Protein AF-A0A4P6BCI3-F1 (afdb_monomer_lite)

Radius of gyration: 37.6 Å; chains: 1; bounding box: 46×82×111 Å

Structure (mmCIF, N/CA/C/O backbone):
data_AF-A0A4P6BCI3-F1
#
_entry.id   AF-A0A4P6BCI3-F1
#
loop_
_atom_site.group_PDB
_atom_site.id
_atom_site.type_symbol
_atom_site.label_atom_id
_atom_site.label_alt_id
_atom_site.label_comp_id
_atom_site.label_asym_id
_atom_site.label_entity_id
_atom_site.label_seq_id
_atom_site.pdbx_PDB_ins_code
_atom_site.Cartn_x
_atom_site.Cartn_y
_atom_site.Cartn_z
_atom_site.occupancy
_atom_site.B_iso_or_equiv
_atom_site.auth_seq_id
_atom_site.auth_comp_id
_atom_site.auth_asym_id
_atom_site.auth_atom_id
_atom_site.pdbx_PDB_model_num
ATOM 1 N N . MET A 1 1 ? -9.677 70.254 -81.512 1.00 46.00 1 MET A N 1
ATOM 2 C CA . MET A 1 1 ? -9.707 69.779 -80.111 1.00 46.00 1 MET A CA 1
ATOM 3 C C . MET A 1 1 ? -9.515 68.265 -80.112 1.00 46.00 1 MET A C 1
ATOM 5 O O . MET A 1 1 ? -10.473 67.518 -80.244 1.00 46.00 1 MET A O 1
ATOM 9 N N . GLU A 1 2 ? -8.253 67.833 -80.082 1.00 45.12 2 GLU A N 1
ATOM 10 C CA . GLU A 1 2 ? -7.804 66.433 -80.135 1.00 45.12 2 GLU A CA 1
ATOM 11 C C . GLU A 1 2 ? -7.877 65.767 -78.752 1.00 45.12 2 GLU A C 1
ATOM 13 O O . GLU A 1 2 ? -7.298 66.272 -77.792 1.00 45.12 2 GLU A O 1
ATOM 18 N N . ARG A 1 3 ? -8.509 64.590 -78.652 1.00 47.69 3 ARG A N 1
ATOM 19 C CA . ARG A 1 3 ? -8.304 63.654 -77.534 1.00 47.69 3 ARG A CA 1
ATOM 20 C C . ARG A 1 3 ? -7.435 62.493 -78.017 1.00 47.69 3 ARG A C 1
ATOM 22 O O . ARG A 1 3 ? -7.936 61.540 -78.604 1.00 47.69 3 ARG A O 1
ATOM 29 N N . LYS A 1 4 ? -6.124 62.558 -77.766 1.00 56.09 4 LYS A N 1
ATOM 30 C CA . LYS A 1 4 ? -5.221 61.409 -77.933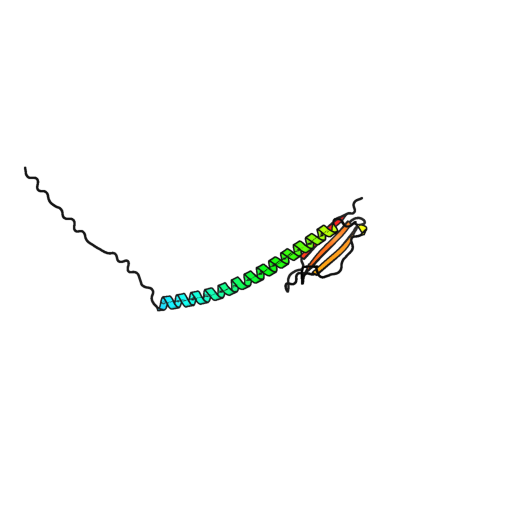 1.00 56.09 4 LYS A CA 1
ATOM 31 C C . LYS A 1 4 ? -5.365 60.478 -76.728 1.00 56.09 4 LYS A C 1
ATOM 33 O O . LYS A 1 4 ? -4.836 60.758 -75.655 1.00 56.09 4 LYS A O 1
ATOM 38 N N . HIS A 1 5 ? -6.057 59.356 -76.910 1.00 55.75 5 HIS A N 1
ATOM 39 C CA . HIS A 1 5 ? -6.033 58.236 -75.969 1.00 55.75 5 HIS A CA 1
ATOM 40 C C . HIS A 1 5 ? -4.642 57.585 -75.984 1.00 55.75 5 HIS A C 1
ATOM 42 O O . HIS A 1 5 ? -4.359 56.699 -76.789 1.00 55.75 5 HIS A O 1
ATOM 48 N N . LYS A 1 6 ? -3.755 58.026 -75.086 1.00 61.41 6 LYS A N 1
ATOM 49 C CA . LYS A 1 6 ? -2.536 57.284 -74.758 1.00 61.41 6 LYS A CA 1
ATOM 50 C C . LYS A 1 6 ? -2.941 55.997 -74.036 1.00 61.41 6 LYS A C 1
ATOM 52 O O . LYS A 1 6 ? -3.250 56.018 -72.848 1.00 61.41 6 LYS A O 1
ATOM 57 N N . LYS A 1 7 ? -2.939 54.875 -74.760 1.00 62.38 7 LYS A N 1
ATOM 58 C CA . LYS A 1 7 ? -2.851 53.535 -74.166 1.00 62.38 7 LYS A CA 1
ATOM 59 C C . LYS A 1 7 ? -1.511 53.452 -73.435 1.00 62.38 7 LYS A C 1
ATOM 61 O O . LYS A 1 7 ? -0.479 53.223 -74.056 1.00 62.38 7 LYS A O 1
ATOM 66 N N . CYS A 1 8 ? -1.528 53.696 -72.131 1.00 54.91 8 CYS A N 1
ATOM 67 C CA . CYS A 1 8 ? -0.408 53.367 -71.264 1.00 54.91 8 CYS A CA 1
ATOM 68 C C . CYS A 1 8 ? -0.481 51.855 -71.008 1.00 54.91 8 CYS A C 1
ATOM 70 O O . CYS A 1 8 ? -1.227 51.404 -70.142 1.00 54.91 8 CYS A O 1
ATOM 72 N N . LEU A 1 9 ? 0.211 51.068 -71.840 1.00 61.25 9 LEU A N 1
ATOM 73 C CA . LEU A 1 9 ? 0.518 49.676 -71.523 1.00 61.25 9 LEU A CA 1
ATOM 74 C C . LEU A 1 9 ? 1.426 49.684 -70.289 1.00 61.25 9 LEU A C 1
ATOM 76 O O . LEU A 1 9 ? 2.576 50.110 -70.371 1.00 61.25 9 LEU A O 1
ATOM 80 N N . LEU A 1 10 ? 0.908 49.222 -69.155 1.00 63.22 10 LEU A N 1
ATOM 81 C CA . LEU A 1 10 ? 1.745 48.864 -68.017 1.00 63.22 10 LEU A CA 1
ATOM 82 C C . LEU A 1 10 ? 2.437 47.527 -68.333 1.00 63.22 10 LEU A C 1
ATOM 84 O O . LEU A 1 10 ? 1.752 46.587 -68.748 1.00 63.22 10 LEU A O 1
ATOM 88 N N . PRO A 1 11 ? 3.765 47.409 -68.160 1.00 58.44 11 PRO A N 1
ATOM 89 C CA . PRO A 1 11 ? 4.430 46.122 -68.263 1.00 58.44 11 PRO A CA 1
ATOM 90 C C . PRO A 1 11 ? 3.994 45.256 -67.078 1.00 58.44 11 PRO A C 1
ATOM 92 O O . PRO A 1 11 ? 4.255 45.591 -65.924 1.00 58.44 11 PRO A O 1
ATOM 95 N N . VAL A 1 12 ? 3.327 44.132 -67.357 1.00 65.62 12 VAL A N 1
ATOM 96 C CA . VAL A 1 12 ? 3.160 43.065 -66.368 1.00 65.62 12 VAL A CA 1
ATOM 97 C C . VAL A 1 12 ? 4.522 42.375 -66.247 1.00 65.62 12 VAL A C 1
ATOM 99 O O . VAL A 1 12 ? 4.895 41.503 -67.026 1.00 65.62 12 VAL A O 1
ATOM 102 N N . SER A 1 13 ? 5.356 42.870 -65.338 1.00 56.81 13 SER A N 1
ATOM 103 C CA . SER A 1 13 ? 6.623 42.228 -65.008 1.00 56.81 13 SER A CA 1
ATOM 104 C C . SER A 1 13 ? 6.327 41.049 -64.092 1.00 56.81 13 SER A C 1
ATOM 106 O O . SER A 1 13 ? 6.000 41.223 -62.919 1.00 56.81 13 SER A O 1
ATOM 108 N N . ALA A 1 14 ? 6.417 39.850 -64.656 1.00 64.19 14 ALA A N 1
ATOM 109 C CA . ALA A 1 14 ? 6.493 38.621 -63.896 1.00 64.19 14 ALA A CA 1
ATOM 110 C C . ALA A 1 14 ? 7.756 38.622 -63.024 1.00 64.19 14 ALA A C 1
ATOM 112 O O . ALA A 1 14 ? 8.861 38.806 -63.530 1.00 64.19 14 ALA A O 1
ATOM 113 N N . THR A 1 15 ? 7.602 38.311 -61.744 1.00 51.31 15 THR A N 1
ATOM 114 C CA . THR A 1 15 ? 8.642 37.631 -60.975 1.00 51.31 15 THR A CA 1
ATOM 115 C C . THR A 1 15 ? 7.963 36.551 -60.144 1.00 51.31 15 THR A C 1
ATOM 117 O O . THR A 1 15 ? 7.287 36.866 -59.165 1.00 51.31 15 THR A O 1
ATOM 120 N N . PRO A 1 16 ? 8.106 35.261 -60.500 1.00 55.34 16 PRO A N 1
ATOM 121 C CA . PRO A 1 16 ? 7.920 34.223 -59.510 1.00 55.34 16 PRO A CA 1
ATOM 122 C C . PRO A 1 16 ? 9.036 34.430 -58.486 1.00 55.34 16 PRO A C 1
ATOM 124 O O . PRO A 1 16 ? 10.193 34.092 -58.734 1.00 55.34 16 PRO A O 1
ATOM 127 N N . THR A 1 17 ? 8.718 35.002 -57.329 1.00 51.66 17 THR A N 1
ATOM 128 C CA . THR A 1 17 ? 9.513 34.767 -56.128 1.00 51.66 17 THR A CA 1
ATOM 129 C C . THR A 1 17 ? 9.298 33.308 -55.760 1.00 51.66 17 THR A C 1
ATOM 131 O O . THR A 1 17 ? 8.517 32.955 -54.881 1.00 51.66 17 THR A O 1
ATOM 134 N N . GLY A 1 18 ? 9.990 32.429 -56.487 1.00 51.75 18 GLY A N 1
ATOM 135 C CA . GLY A 1 18 ? 10.344 31.127 -55.971 1.00 51.75 18 GLY A CA 1
ATOM 136 C C . GLY A 1 18 ? 11.113 31.401 -54.693 1.00 51.75 18 GLY A C 1
ATOM 137 O O . GLY A 1 18 ? 12.299 31.721 -54.737 1.00 51.75 18 GLY A O 1
ATOM 138 N N . SER A 1 19 ? 10.412 31.357 -53.558 1.00 55.81 19 SER A N 1
ATOM 139 C CA . SER A 1 19 ? 11.045 31.100 -52.275 1.00 55.81 19 SER A CA 1
ATOM 140 C C . SER A 1 19 ? 11.984 29.938 -52.544 1.00 55.81 19 SER A C 1
ATOM 142 O O . SER A 1 19 ? 11.525 28.879 -52.980 1.00 55.81 19 SER A O 1
ATOM 144 N N . ALA A 1 20 ? 13.291 30.178 -52.436 1.00 56.59 20 ALA A N 1
ATOM 145 C CA . ALA A 1 20 ? 14.280 29.130 -52.560 1.00 56.59 20 ALA A CA 1
ATOM 146 C C . ALA A 1 20 ? 13.984 28.150 -51.428 1.00 56.59 20 ALA A C 1
ATOM 148 O O . ALA A 1 20 ? 14.439 28.327 -50.298 1.00 56.59 20 ALA A O 1
ATOM 149 N N . ALA A 1 21 ? 13.134 27.167 -51.722 1.00 60.22 21 ALA A N 1
ATOM 150 C CA . ALA A 1 21 ? 12.839 26.058 -50.853 1.00 60.22 21 ALA A CA 1
ATOM 151 C C . ALA A 1 21 ? 14.170 25.329 -50.700 1.00 60.22 21 ALA A C 1
ATOM 153 O O . ALA A 1 21 ? 14.574 24.557 -51.568 1.00 60.22 21 ALA A O 1
ATOM 154 N N . LYS A 1 22 ? 14.913 25.678 -49.646 1.00 66.75 22 LYS A N 1
ATOM 155 C CA . LYS A 1 22 ? 16.103 24.951 -49.222 1.00 66.75 22 LYS A CA 1
ATOM 156 C C . LYS A 1 22 ? 15.638 23.521 -48.972 1.00 66.75 22 LYS A C 1
ATOM 158 O O . LYS A 1 22 ? 14.959 23.255 -47.986 1.00 66.75 22 LYS A O 1
ATOM 163 N N . GLY A 1 23 ? 15.913 22.641 -49.930 1.00 68.69 23 GLY A N 1
ATOM 164 C CA . GLY A 1 23 ? 15.621 21.223 -49.805 1.00 68.69 23 GLY A CA 1
ATOM 165 C C . GLY A 1 23 ? 16.419 20.647 -48.642 1.00 68.69 23 GLY A C 1
ATOM 16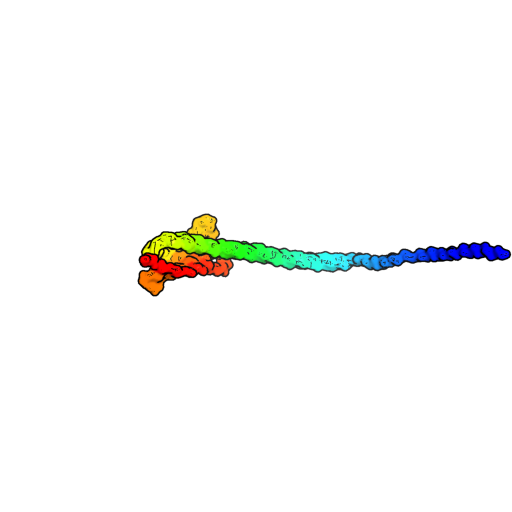6 O O . GLY A 1 23 ? 17.577 21.018 -48.444 1.00 68.69 23 GLY A O 1
ATOM 167 N N . PHE A 1 24 ? 15.794 19.756 -47.878 1.00 72.75 24 PHE A N 1
ATOM 168 C CA . PHE A 1 24 ? 16.476 18.993 -46.839 1.00 72.75 24 PHE A CA 1
ATOM 169 C C . PHE A 1 24 ? 17.637 18.215 -47.456 1.00 72.75 24 PHE A C 1
ATOM 171 O O . PHE A 1 24 ? 17.468 17.514 -48.458 1.00 72.75 24 PHE A O 1
ATOM 178 N N . THR A 1 25 ? 18.821 18.330 -46.861 1.00 87.69 25 THR A N 1
ATOM 179 C CA . THR A 1 25 ? 19.950 17.497 -47.285 1.00 87.69 25 THR A CA 1
ATOM 180 C C . THR A 1 25 ? 19.753 16.070 -46.767 1.00 87.69 25 THR A C 1
ATOM 182 O O . THR A 1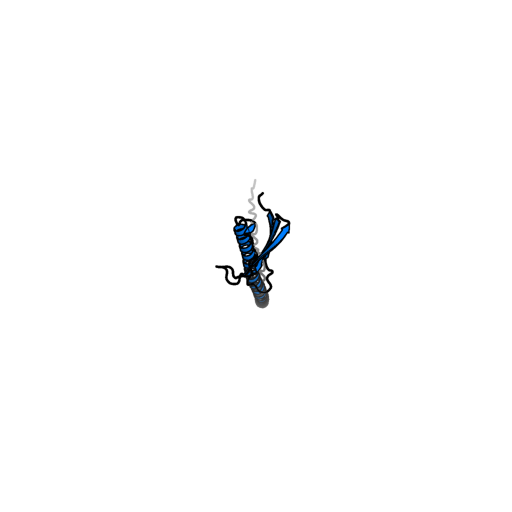 25 ? 19.186 15.860 -45.696 1.00 87.69 25 THR A O 1
ATOM 185 N N . LEU A 1 26 ? 20.231 15.061 -47.503 1.00 87.81 26 LEU A N 1
ATOM 186 C CA . LEU A 1 26 ? 20.124 13.658 -47.073 1.00 87.81 26 LEU A CA 1
ATOM 187 C C . LEU A 1 26 ? 20.785 13.432 -45.704 1.00 87.81 26 LEU A C 1
ATOM 189 O O . LEU A 1 26 ? 20.261 12.701 -44.869 1.00 87.81 26 LEU A O 1
ATOM 193 N N . VAL A 1 27 ? 21.904 14.115 -45.454 1.00 91.12 27 VAL A N 1
ATOM 194 C CA . VAL A 1 27 ? 22.624 14.074 -44.176 1.00 91.12 27 VAL A CA 1
ATOM 195 C C . VAL A 1 27 ? 21.758 14.606 -43.032 1.00 91.12 27 VAL A C 1
ATOM 197 O O . VAL A 1 27 ? 21.716 14.004 -41.964 1.00 91.12 27 VAL A O 1
ATOM 200 N N . GLU A 1 28 ? 21.019 15.690 -43.255 1.00 91.38 28 GLU A N 1
ATOM 201 C CA . GLU A 1 28 ? 20.119 16.268 -42.256 1.00 91.38 28 GLU A CA 1
ATOM 202 C C . GLU A 1 28 ? 18.969 15.320 -41.896 1.00 91.38 28 GLU A C 1
ATOM 204 O O . GLU A 1 28 ? 18.675 15.131 -40.716 1.00 91.38 28 GLU A O 1
ATOM 209 N N . ALA A 1 29 ? 18.377 14.645 -42.887 1.00 92.38 29 ALA A N 1
ATOM 210 C CA . ALA A 1 29 ? 17.346 13.638 -42.638 1.00 92.38 29 ALA A CA 1
ATOM 211 C C . ALA A 1 29 ? 17.874 12.466 -41.790 1.00 92.38 29 ALA A C 1
ATOM 213 O O . ALA A 1 29 ? 17.187 12.006 -40.877 1.00 92.38 29 ALA A O 1
ATOM 214 N N . VAL A 1 30 ? 19.109 12.015 -42.043 1.00 95.69 30 VAL A N 1
ATOM 215 C CA . VAL A 1 30 ? 19.758 10.953 -41.254 1.00 95.69 30 VAL A CA 1
ATOM 216 C C . VAL A 1 30 ? 20.009 11.407 -39.814 1.00 95.69 30 VAL A C 1
ATOM 218 O O . VAL A 1 30 ? 19.746 10.648 -38.882 1.00 95.69 30 VAL A O 1
ATOM 221 N N . ILE A 1 31 ? 20.459 12.649 -39.613 1.00 96.50 31 ILE A N 1
ATOM 222 C CA . ILE A 1 31 ? 20.676 13.210 -38.272 1.00 96.50 31 ILE A CA 1
ATOM 223 C C . ILE A 1 31 ? 19.349 13.306 -37.508 1.00 96.50 31 ILE A C 1
ATOM 225 O O . ILE A 1 31 ? 19.277 12.873 -36.358 1.00 96.50 31 ILE A O 1
ATOM 229 N N . ILE A 1 32 ? 18.283 13.808 -38.138 1.00 96.94 32 ILE A N 1
ATOM 230 C CA . ILE A 1 32 ? 16.958 13.900 -37.509 1.00 96.94 32 ILE A CA 1
ATOM 231 C C . ILE A 1 32 ? 16.433 12.510 -37.147 1.00 96.94 32 ILE A C 1
ATOM 233 O O . ILE A 1 32 ? 15.966 12.311 -36.027 1.00 96.94 32 ILE A O 1
ATOM 237 N N . ALA A 1 33 ? 16.548 11.533 -38.050 1.00 95.69 33 ALA A N 1
ATOM 238 C CA . ALA A 1 33 ? 16.134 10.160 -37.775 1.00 95.69 33 ALA A CA 1
ATOM 239 C C . ALA A 1 33 ? 16.898 9.559 -36.582 1.00 95.69 33 ALA A C 1
ATOM 241 O O . ALA A 1 33 ? 16.288 8.922 -35.723 1.00 95.69 33 ALA A O 1
ATOM 242 N N . ALA A 1 34 ? 18.208 9.811 -36.483 1.00 97.25 34 ALA A N 1
ATOM 243 C CA . ALA A 1 34 ? 19.017 9.365 -35.352 1.00 97.25 34 ALA A CA 1
ATOM 244 C C . ALA A 1 34 ? 18.565 10.007 -34.028 1.00 97.25 34 ALA A C 1
ATOM 246 O O . ALA A 1 34 ? 18.383 9.305 -33.033 1.00 97.25 34 ALA A O 1
ATOM 247 N N . VAL A 1 35 ? 18.316 11.321 -34.015 1.00 97.94 35 VAL A N 1
ATOM 248 C CA . VAL A 1 35 ? 17.815 12.032 -32.825 1.00 97.94 35 VAL A CA 1
ATOM 249 C C . VAL A 1 35 ? 16.429 11.523 -32.415 1.00 97.94 35 VAL A C 1
ATOM 251 O O . VAL A 1 35 ? 16.193 11.269 -31.233 1.00 97.94 35 VAL A O 1
ATOM 254 N N . LEU A 1 36 ? 15.525 11.313 -33.377 1.00 97.69 36 LEU A N 1
ATOM 255 C CA . LEU A 1 36 ? 14.190 10.769 -33.119 1.00 97.69 36 LEU A CA 1
ATOM 256 C C . LEU A 1 36 ? 14.247 9.350 -32.545 1.00 97.69 36 LEU A C 1
ATOM 258 O O . LEU A 1 36 ? 13.488 9.040 -31.627 1.00 97.69 36 LEU A O 1
ATOM 262 N N . ALA A 1 37 ? 15.160 8.506 -33.030 1.00 97.56 37 ALA A N 1
ATOM 263 C CA . ALA A 1 37 ? 15.344 7.161 -32.496 1.00 97.56 37 ALA A CA 1
ATOM 264 C C . ALA A 1 37 ? 15.767 7.190 -31.018 1.00 97.56 37 ALA A C 1
ATOM 266 O O . ALA A 1 37 ? 15.190 6.479 -30.196 1.00 97.56 37 ALA A O 1
ATOM 267 N N . VAL A 1 38 ? 16.717 8.059 -30.653 1.00 98.12 38 VAL A N 1
ATOM 268 C CA . VAL A 1 38 ? 17.141 8.233 -29.252 1.00 98.12 38 VAL A CA 1
ATOM 269 C C . VAL A 1 38 ? 15.985 8.744 -28.387 1.00 98.12 38 VAL A C 1
ATOM 271 O O . VAL A 1 38 ? 15.733 8.201 -27.310 1.00 98.12 38 VAL A O 1
ATOM 274 N N . ALA A 1 39 ? 15.237 9.741 -28.867 1.00 97.94 39 ALA A N 1
ATOM 275 C CA . ALA A 1 39 ? 14.084 10.277 -28.148 1.00 97.94 39 ALA A CA 1
ATOM 276 C C . ALA A 1 39 ? 13.003 9.208 -27.902 1.00 97.94 39 ALA A C 1
ATOM 278 O O . ALA A 1 39 ? 12.464 9.118 -26.798 1.00 97.94 39 ALA A O 1
ATOM 279 N N . ALA A 1 40 ? 12.726 8.356 -28.893 1.00 97.19 40 ALA A N 1
ATOM 280 C CA . ALA A 1 40 ? 11.752 7.274 -28.771 1.00 97.19 40 ALA A CA 1
ATOM 281 C C . ALA A 1 40 ? 12.132 6.261 -27.677 1.00 97.19 40 ALA A C 1
ATOM 283 O O . ALA A 1 40 ? 11.271 5.834 -26.906 1.00 97.19 40 ALA A O 1
ATOM 284 N N . VAL A 1 41 ? 13.420 5.920 -27.557 1.00 97.75 41 VAL A N 1
ATOM 285 C CA . VAL A 1 41 ? 13.920 5.008 -26.512 1.00 97.75 41 VAL A CA 1
ATOM 286 C C . VAL A 1 41 ? 13.702 5.603 -25.119 1.00 97.75 41 VAL A C 1
ATOM 288 O O . VAL A 1 41 ? 13.194 4.921 -24.226 1.00 97.75 41 VAL A O 1
ATOM 291 N N . VAL A 1 42 ? 14.026 6.886 -24.936 1.00 98.00 42 VAL A N 1
ATOM 292 C CA . VAL A 1 42 ? 13.831 7.584 -23.655 1.00 98.00 42 VAL A CA 1
ATOM 293 C C . VAL A 1 42 ? 12.348 7.635 -23.281 1.00 98.00 42 VAL A C 1
ATOM 295 O O . VAL A 1 42 ? 11.985 7.293 -22.154 1.00 98.00 42 VAL A O 1
ATOM 298 N N . LEU A 1 43 ? 11.475 7.991 -24.229 1.00 97.31 43 LEU A N 1
ATOM 299 C CA . LEU A 1 43 ? 10.026 8.025 -24.009 1.00 97.31 43 LEU A CA 1
ATOM 300 C C . LEU A 1 43 ? 9.463 6.649 -23.636 1.00 97.31 43 LEU A C 1
ATOM 302 O O . LEU A 1 43 ? 8.623 6.555 -22.740 1.00 97.31 43 LEU A O 1
ATOM 306 N N . GLY A 1 44 ? 9.958 5.578 -24.262 1.00 97.06 44 GLY A N 1
ATOM 307 C CA . GLY A 1 44 ? 9.591 4.208 -23.905 1.00 97.06 44 GLY A CA 1
ATOM 308 C C . GLY A 1 44 ? 9.919 3.876 -22.446 1.00 97.06 44 GLY A C 1
ATOM 309 O O . GLY A 1 44 ? 9.086 3.308 -21.736 1.00 97.06 44 GLY A O 1
ATOM 310 N N . GLY A 1 45 ? 11.095 4.296 -21.969 1.00 95.75 45 GLY A N 1
ATOM 311 C CA . GLY A 1 45 ? 11.496 4.140 -20.569 1.00 95.75 45 GLY A CA 1
ATOM 312 C C . GLY A 1 45 ? 10.572 4.881 -19.598 1.00 95.75 45 GLY A C 1
ATOM 313 O O . GLY A 1 45 ? 10.123 4.303 -18.605 1.00 95.75 45 GLY A O 1
ATOM 314 N N . VAL A 1 46 ? 10.225 6.133 -19.913 1.00 96.81 46 VAL A N 1
ATOM 315 C CA . VAL A 1 46 ? 9.308 6.944 -19.093 1.00 96.81 46 VAL A CA 1
ATOM 316 C C . VAL A 1 46 ? 7.914 6.318 -19.038 1.00 96.81 46 VAL A C 1
ATOM 318 O O . VAL A 1 46 ? 7.351 6.181 -17.953 1.00 96.81 46 VAL A O 1
ATOM 321 N N . MET A 1 47 ? 7.374 5.868 -20.174 1.00 97.00 47 MET A N 1
ATOM 322 C CA . MET A 1 47 ? 6.064 5.207 -20.229 1.00 97.00 47 MET A CA 1
ATOM 323 C C . MET A 1 47 ? 6.040 3.912 -19.411 1.00 97.00 47 MET A C 1
ATOM 325 O O . MET A 1 47 ? 5.100 3.673 -18.652 1.00 97.00 47 MET A O 1
ATOM 329 N N . ALA A 1 48 ? 7.092 3.093 -19.500 1.00 94.38 48 ALA A N 1
ATOM 330 C CA . ALA A 1 48 ? 7.206 1.884 -18.690 1.00 94.38 48 ALA A CA 1
ATOM 331 C C . ALA A 1 48 ? 7.241 2.203 -17.184 1.00 94.38 48 ALA A C 1
ATOM 333 O O . ALA A 1 48 ? 6.600 1.510 -16.389 1.00 94.38 48 ALA A O 1
ATOM 334 N N . GLY A 1 49 ? 7.951 3.267 -16.795 1.00 93.75 49 GLY A N 1
ATOM 335 C CA . GLY A 1 49 ? 7.954 3.782 -15.426 1.00 93.75 49 GLY A CA 1
ATOM 336 C C . GLY A 1 49 ? 6.566 4.238 -14.973 1.00 93.75 49 GLY A C 1
ATOM 337 O O . GLY A 1 49 ? 6.098 3.815 -13.916 1.00 93.75 49 GLY A O 1
ATOM 338 N N . ALA A 1 50 ? 5.871 5.019 -15.801 1.00 94.25 50 ALA A N 1
ATOM 339 C CA . ALA A 1 50 ? 4.529 5.518 -15.515 1.00 94.25 50 ALA A CA 1
ATOM 340 C C . ALA A 1 50 ? 3.517 4.380 -15.300 1.00 94.25 50 ALA A C 1
ATOM 342 O O . ALA A 1 50 ? 2.754 4.410 -14.337 1.00 94.25 50 ALA A O 1
ATOM 343 N N . VAL A 1 51 ? 3.552 3.329 -16.127 1.00 94.00 51 VAL A N 1
ATOM 344 C CA . VAL A 1 51 ? 2.666 2.160 -15.971 1.00 94.00 51 VAL A CA 1
ATOM 345 C C . VAL A 1 51 ? 2.919 1.430 -14.650 1.00 94.00 51 VAL A C 1
ATOM 347 O O . VAL A 1 51 ? 1.972 1.014 -13.981 1.00 94.00 51 VAL A O 1
ATOM 350 N N . ARG A 1 52 ? 4.185 1.273 -14.244 1.00 90.69 52 ARG A N 1
ATOM 351 C CA . ARG A 1 52 ? 4.529 0.660 -12.948 1.00 90.69 52 ARG A CA 1
ATOM 352 C C . ARG A 1 52 ? 4.061 1.530 -11.784 1.00 90.69 52 ARG A C 1
ATOM 354 O O . ARG A 1 52 ? 3.463 1.003 -10.849 1.00 90.69 52 ARG A O 1
ATOM 361 N N . GLY A 1 53 ? 4.274 2.843 -11.877 1.00 89.50 53 GLY A N 1
ATOM 362 C CA . GLY A 1 53 ? 3.796 3.812 -10.892 1.00 89.50 53 GLY A CA 1
ATOM 363 C C . GLY A 1 53 ? 2.277 3.770 -10.733 1.00 89.50 53 GLY A C 1
ATOM 364 O O . GLY A 1 53 ? 1.781 3.693 -9.614 1.00 89.50 53 GLY A O 1
ATOM 365 N N . GLN A 1 54 ? 1.539 3.705 -11.843 1.00 91.62 54 GLN A N 1
ATOM 366 C CA . GLN A 1 54 ? 0.079 3.632 -11.819 1.00 91.62 54 GLN A CA 1
ATOM 367 C C . GLN A 1 54 ? -0.436 2.355 -11.145 1.00 91.62 54 GLN A C 1
ATOM 369 O O . GLN A 1 54 ? -1.418 2.403 -10.406 1.00 91.62 54 GLN A O 1
ATOM 374 N N . ARG A 1 55 ? 0.228 1.211 -11.358 1.00 89.88 55 ARG A N 1
ATOM 375 C CA . ARG A 1 55 ? -0.116 -0.042 -10.664 1.00 89.88 55 ARG A CA 1
ATOM 376 C C . ARG A 1 55 ? 0.109 0.072 -9.158 1.00 89.88 55 ARG A C 1
ATOM 378 O O . ARG A 1 55 ? -0.801 -0.229 -8.395 1.00 89.88 55 ARG A O 1
ATOM 385 N N . ALA A 1 56 ? 1.270 0.580 -8.744 1.00 88.62 56 ALA A N 1
ATOM 386 C CA . ALA A 1 56 ? 1.589 0.767 -7.329 1.00 88.62 56 ALA A CA 1
ATOM 387 C C . ALA A 1 56 ? 0.617 1.743 -6.636 1.00 88.62 56 ALA A C 1
ATOM 389 O O . ALA A 1 56 ? 0.162 1.486 -5.519 1.00 88.62 56 ALA A O 1
ATOM 390 N N . ALA A 1 57 ? 0.245 2.832 -7.315 1.00 89.62 57 ALA A N 1
ATOM 391 C CA . ALA A 1 57 ? -0.754 3.779 -6.827 1.00 89.62 57 ALA A CA 1
ATOM 392 C C . ALA A 1 57 ? -2.141 3.130 -6.695 1.00 89.62 57 ALA A C 1
ATOM 394 O O . ALA A 1 57 ? -2.816 3.316 -5.683 1.00 89.62 57 ALA A O 1
ATOM 395 N N . GLY A 1 58 ? -2.545 2.320 -7.679 1.00 91.94 58 GLY A N 1
ATOM 396 C CA . GLY A 1 58 ? -3.795 1.562 -7.634 1.00 91.94 58 GLY A CA 1
ATOM 397 C C . GLY A 1 58 ? -3.852 0.576 -6.465 1.00 91.94 58 GLY A C 1
ATOM 398 O O . GLY A 1 58 ? -4.864 0.509 -5.770 1.00 91.94 58 GLY A O 1
ATOM 399 N N . ASP A 1 59 ? -2.763 -0.144 -6.196 1.00 92.00 59 ASP A N 1
ATOM 400 C CA . ASP A 1 59 ? -2.692 -1.074 -5.064 1.00 92.00 59 ASP A CA 1
ATOM 401 C C . ASP A 1 59 ? -2.693 -0.343 -3.715 1.00 92.00 59 ASP A C 1
ATOM 403 O O . ASP A 1 59 ? -3.342 -0.790 -2.769 1.00 92.00 59 ASP A O 1
ATOM 407 N N . SER A 1 60 ? -2.054 0.826 -3.643 1.00 90.75 60 SER A N 1
ATOM 408 C CA . SER A 1 60 ? -2.091 1.689 -2.455 1.00 90.75 60 SER A CA 1
ATOM 409 C C . SER A 1 60 ? -3.505 2.200 -2.178 1.00 90.75 60 SER A C 1
ATOM 411 O O . SER A 1 60 ? -3.985 2.113 -1.050 1.00 90.75 60 SER A O 1
ATOM 413 N N . PHE A 1 61 ? -4.209 2.663 -3.214 1.00 93.12 61 PHE A N 1
ATOM 414 C CA . PHE A 1 61 ? -5.601 3.093 -3.100 1.00 93.12 61 PHE A CA 1
ATOM 415 C C . PHE A 1 61 ? -6.508 1.950 -2.628 1.00 93.12 61 PHE A C 1
ATOM 417 O O . PHE A 1 61 ? -7.293 2.125 -1.699 1.00 93.12 61 PHE A O 1
ATOM 424 N N . ARG A 1 62 ? -6.346 0.747 -3.194 1.00 95.06 62 ARG A N 1
ATOM 425 C CA . ARG A 1 62 ? -7.076 -0.449 -2.744 1.00 95.06 62 ARG A CA 1
ATOM 426 C C . ARG A 1 62 ? -6.806 -0.773 -1.279 1.00 95.06 62 ARG A C 1
ATOM 428 O O . ARG A 1 62 ? -7.752 -1.062 -0.556 1.00 95.06 62 ARG A O 1
ATOM 435 N N . ALA A 1 63 ? -5.555 -0.695 -0.823 1.00 95.06 63 ALA A N 1
ATOM 436 C CA . ALA A 1 63 ? -5.221 -0.931 0.581 1.00 95.06 63 ALA A CA 1
ATOM 437 C C . ALA A 1 63 ? -5.941 0.054 1.519 1.00 95.06 63 ALA A C 1
ATOM 439 O O . ALA A 1 63 ? -6.441 -0.361 2.564 1.00 95.06 63 ALA A O 1
ATOM 440 N N . VAL A 1 64 ? -6.057 1.329 1.126 1.00 94.75 64 VAL A N 1
ATOM 441 C CA . VAL A 1 64 ? -6.840 2.328 1.873 1.00 94.75 64 VAL A CA 1
ATOM 442 C C . VAL A 1 64 ? -8.321 1.958 1.899 1.00 94.75 64 VAL A C 1
ATOM 444 O O . VAL A 1 64 ? -8.914 1.945 2.975 1.00 94.75 64 VAL A O 1
ATOM 447 N N . CYS A 1 65 ? -8.916 1.605 0.755 1.00 95.94 65 CYS A N 1
ATOM 448 C CA . CYS A 1 65 ? -10.319 1.189 0.699 1.00 95.94 65 CYS A CA 1
ATOM 449 C C . CYS A 1 65 ? -10.594 -0.034 1.585 1.00 95.94 65 CYS A C 1
ATOM 451 O O . CYS A 1 65 ? -11.572 -0.041 2.320 1.00 95.94 65 CYS A O 1
ATOM 453 N N . LEU A 1 66 ? -9.710 -1.036 1.577 1.00 96.69 66 LEU A N 1
ATOM 454 C CA . LEU A 1 66 ? -9.830 -2.228 2.424 1.00 96.69 66 LEU A CA 1
ATOM 455 C C . LEU A 1 66 ? -9.706 -1.911 3.917 1.00 96.69 66 LEU A C 1
ATOM 457 O O . LEU A 1 66 ? -10.378 -2.525 4.749 1.00 96.69 66 LEU A O 1
ATOM 461 N N . ALA A 1 67 ? -8.838 -0.961 4.267 1.00 95.94 67 ALA A N 1
ATOM 462 C CA . ALA A 1 67 ? -8.715 -0.491 5.637 1.00 95.94 67 ALA A CA 1
ATOM 463 C C . ALA A 1 67 ? -10.002 0.227 6.070 1.00 95.94 67 ALA A C 1
ATOM 465 O O . ALA A 1 67 ? -10.539 -0.082 7.131 1.00 95.94 67 ALA A O 1
ATOM 466 N N . GLN A 1 68 ? -10.532 1.122 5.229 1.00 96.31 68 GLN A N 1
ATOM 467 C CA . GLN A 1 68 ? -11.798 1.821 5.473 1.00 96.31 68 GLN A CA 1
ATOM 468 C C . GLN A 1 68 ? -12.964 0.843 5.606 1.00 96.31 68 GLN A C 1
ATOM 470 O O . GLN A 1 68 ? -13.717 0.926 6.568 1.00 96.31 68 GLN A O 1
ATOM 475 N N . GLU A 1 69 ? -13.074 -0.130 4.704 1.00 96.06 69 GLU A N 1
ATOM 476 C CA . GLU A 1 69 ? -14.105 -1.163 4.758 1.00 96.06 69 GLU A CA 1
ATOM 477 C C . GLU A 1 69 ? -14.072 -1.906 6.099 1.00 96.06 69 GLU A C 1
ATOM 479 O O . GLU A 1 69 ? -15.111 -2.099 6.727 1.00 96.06 69 GLU A O 1
ATOM 484 N N . LYS A 1 70 ? -12.881 -2.267 6.594 1.00 95.62 70 LYS A N 1
ATOM 485 C CA . LYS A 1 70 ? -12.758 -2.912 7.906 1.00 95.62 70 LYS A CA 1
ATOM 486 C C . LYS A 1 70 ? -13.154 -1.982 9.050 1.00 95.62 70 LYS A C 1
ATOM 488 O O . LYS A 1 70 ? -13.795 -2.442 9.989 1.00 95.62 70 LYS A O 1
ATOM 493 N N . VAL A 1 71 ? -12.804 -0.697 8.987 1.00 94.75 71 VAL A N 1
ATOM 494 C CA . VAL A 1 71 ? -13.261 0.293 9.975 1.00 94.75 71 VAL A CA 1
ATOM 495 C C . VAL A 1 71 ? -14.790 0.354 9.993 1.00 94.75 71 VAL A C 1
ATOM 497 O O . VAL A 1 71 ? -15.382 0.251 11.064 1.00 94.75 71 VAL A O 1
ATOM 500 N N . GLU A 1 72 ? -15.440 0.435 8.829 1.00 95.44 72 GLU A N 1
ATOM 501 C CA . GLU A 1 72 ? -16.906 0.432 8.721 1.00 95.44 72 GLU A CA 1
ATOM 502 C C . GLU A 1 72 ? -17.526 -0.868 9.254 1.00 95.44 72 G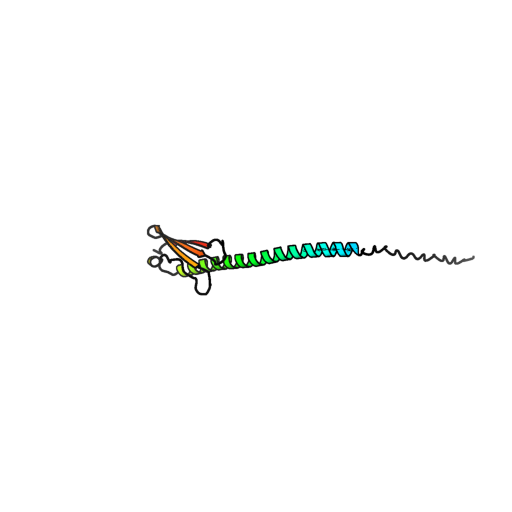LU A C 1
ATOM 504 O O . GLU A 1 72 ? -18.521 -0.819 9.972 1.00 95.44 72 GLU A O 1
ATOM 509 N N . GLN A 1 73 ? -16.911 -2.025 8.984 1.00 94.38 73 GLN A N 1
ATOM 510 C CA . GLN A 1 73 ? -17.341 -3.314 9.542 1.00 94.38 73 GLN A CA 1
ATOM 511 C C . GLN A 1 73 ? -17.228 -3.364 11.071 1.00 94.38 73 GLN A C 1
ATOM 513 O O . GLN A 1 73 ? -18.011 -4.058 11.715 1.00 94.38 73 GLN A O 1
ATOM 518 N N . LEU A 1 74 ? -16.267 -2.648 11.662 1.00 94.25 74 LEU A N 1
ATOM 519 C CA . LEU A 1 74 ? -16.059 -2.613 13.110 1.00 94.25 74 LEU A CA 1
ATOM 520 C C . LEU A 1 74 ? -17.000 -1.640 13.830 1.00 94.25 74 LEU A C 1
ATOM 522 O O . LEU A 1 74 ? -17.273 -1.848 15.010 1.00 94.25 74 LEU A O 1
ATOM 526 N N . LYS A 1 75 ? -17.542 -0.617 13.155 1.00 91.62 75 LYS A N 1
ATOM 527 C CA . LYS A 1 75 ? -18.491 0.338 13.758 1.00 91.62 75 LYS A CA 1
ATOM 528 C C . LYS A 1 75 ? -19.719 -0.318 14.412 1.00 91.62 75 LYS A C 1
ATOM 530 O O . LYS A 1 75 ? -19.997 0.015 15.562 1.00 91.62 75 LYS A O 1
ATOM 535 N N . PRO A 1 76 ? -20.444 -1.257 13.772 1.00 93.88 76 PRO A N 1
ATOM 536 C CA . PRO A 1 76 ? -21.616 -1.878 14.392 1.00 93.88 76 PRO A CA 1
ATOM 537 C C . PRO A 1 76 ? -21.274 -2.913 15.476 1.00 93.88 76 PRO A C 1
ATOM 539 O O . PRO A 1 76 ? -22.167 -3.331 16.207 1.00 93.88 76 PRO A O 1
ATOM 542 N N . VAL A 1 77 ? -20.014 -3.350 15.599 1.00 93.94 77 VAL A N 1
ATOM 543 C CA . VAL A 1 77 ? -19.609 -4.369 16.588 1.00 93.94 77 VAL A CA 1
ATOM 544 C C . VAL A 1 77 ? -19.749 -3.796 17.999 1.00 93.94 77 VAL A C 1
ATOM 546 O O . VAL A 1 77 ? -19.196 -2.734 18.227 1.00 93.94 77 VAL A O 1
ATOM 549 N N . PRO A 1 78 ? -20.420 -4.438 18.968 1.00 93.25 78 PRO A N 1
ATOM 550 C CA . PRO A 1 78 ? -20.508 -3.918 20.336 1.00 93.25 78 PRO A CA 1
ATOM 551 C C . PRO A 1 78 ? -19.131 -3.647 20.958 1.00 93.25 78 PRO A C 1
ATOM 553 O O . PRO A 1 78 ? -18.189 -4.399 20.710 1.00 93.25 78 PRO A O 1
ATOM 556 N N . PHE A 1 79 ? -19.011 -2.609 21.794 1.00 92.19 79 PHE A N 1
ATOM 557 C CA . PHE A 1 79 ? -17.730 -2.166 22.372 1.00 92.19 79 PHE A CA 1
ATOM 558 C C . PHE A 1 79 ? -16.926 -3.309 23.017 1.00 92.19 79 PHE A C 1
ATOM 560 O O . PHE A 1 79 ? -15.725 -3.452 22.763 1.00 92.19 79 PHE A O 1
ATOM 567 N N . ASP A 1 80 ? -17.595 -4.174 23.779 1.00 91.62 80 ASP A N 1
ATOM 568 C CA . ASP A 1 80 ? -16.973 -5.302 24.485 1.00 91.62 80 ASP A CA 1
ATOM 569 C C . ASP A 1 80 ? -16.472 -6.409 23.551 1.00 91.62 80 ASP A C 1
ATOM 571 O O . ASP A 1 80 ? -15.554 -7.146 23.900 1.00 91.62 80 ASP A O 1
ATOM 575 N N . GLN A 1 81 ? -17.029 -6.501 22.342 1.00 93.06 81 GLN A N 1
ATOM 576 C CA . GLN A 1 81 ? -16.701 -7.537 21.359 1.00 93.06 81 GLN A CA 1
ATOM 577 C C . GLN A 1 81 ? -15.586 -7.122 20.392 1.00 93.06 81 GLN A C 1
ATOM 579 O O . GLN A 1 81 ? -15.152 -7.923 19.568 1.00 93.06 81 GLN A O 1
ATOM 584 N N . ILE A 1 82 ? -15.095 -5.883 20.477 1.00 93.00 82 ILE A N 1
ATOM 585 C CA . ILE A 1 82 ? -13.971 -5.430 19.654 1.00 93.00 82 ILE A CA 1
ATOM 586 C C . ILE A 1 82 ? -12.674 -5.984 20.231 1.00 93.00 82 ILE A C 1
ATOM 588 O O . ILE A 1 82 ? -12.249 -5.585 21.323 1.00 93.00 82 ILE A O 1
ATOM 592 N N . SER A 1 83 ? -12.037 -6.860 19.458 1.00 94.38 83 SER A N 1
ATOM 593 C CA . SER A 1 83 ? -10.768 -7.510 19.775 1.00 94.38 83 SER A CA 1
ATOM 594 C C . SER A 1 83 ? -9.761 -7.371 18.635 1.00 94.38 83 SER A C 1
ATOM 596 O O . SER A 1 83 ? -10.127 -7.144 17.482 1.00 94.38 83 SER A O 1
ATOM 598 N N . SER A 1 84 ? -8.480 -7.538 18.960 1.00 95.62 84 SER A N 1
ATOM 599 C CA . SER A 1 84 ? -7.412 -7.587 17.962 1.00 95.62 84 SER A CA 1
ATOM 600 C C . SER A 1 84 ? -7.552 -8.809 17.050 1.00 95.62 84 SER A C 1
ATOM 602 O O . SER A 1 84 ? -7.917 -9.896 17.495 1.00 95.62 84 SER A O 1
ATOM 604 N N . GLU A 1 85 ? -7.204 -8.630 15.781 1.00 95.19 85 GLU A N 1
ATOM 605 C CA . GLU A 1 85 ? -7.138 -9.675 14.763 1.00 95.19 85 GLU A CA 1
ATOM 606 C C . GLU A 1 85 ? -5.693 -9.756 14.244 1.00 95.19 85 GLU A C 1
ATOM 608 O O . GLU A 1 85 ? -5.133 -8.723 13.846 1.00 95.19 85 GLU A O 1
ATOM 613 N N . PRO A 1 86 ? -5.065 -10.948 14.235 1.00 94.50 86 PRO A N 1
ATOM 614 C CA . PRO A 1 86 ? -3.724 -11.106 13.687 1.00 94.50 86 PRO A CA 1
ATOM 615 C C . PRO A 1 86 ? -3.709 -10.821 12.183 1.00 94.50 86 PRO A C 1
ATOM 617 O O . PRO A 1 86 ? -4.748 -10.787 11.523 1.00 94.50 86 PRO A O 1
ATOM 620 N N . GLU A 1 87 ? -2.512 -10.625 11.633 1.00 94.00 87 GLU A N 1
ATOM 621 C CA . GLU A 1 87 ? -2.355 -10.422 10.196 1.00 94.00 87 GLU A CA 1
ATOM 622 C C . GLU A 1 87 ? -2.837 -11.648 9.408 1.00 94.00 87 GLU A C 1
ATOM 624 O O . GLU A 1 87 ? -2.354 -12.763 9.613 1.00 94.00 87 GLU A O 1
ATOM 629 N N . ALA A 1 88 ? -3.783 -11.429 8.497 1.00 95.00 88 ALA A N 1
ATOM 630 C CA . ALA A 1 88 ? -4.377 -12.462 7.658 1.00 95.00 88 ALA A CA 1
ATOM 631 C C . ALA A 1 88 ? -4.595 -11.961 6.225 1.00 95.00 88 ALA A C 1
ATOM 633 O O . ALA A 1 88 ? -4.685 -10.755 5.979 1.00 95.00 88 ALA A O 1
ATOM 634 N N . ASP A 1 89 ? -4.692 -12.895 5.278 1.00 95.19 89 ASP A N 1
ATOM 635 C CA . ASP A 1 89 ? -4.994 -12.577 3.883 1.00 95.19 89 ASP A CA 1
ATOM 636 C C . ASP A 1 89 ? -6.419 -12.029 3.738 1.00 95.19 89 ASP A C 1
ATOM 638 O O . ASP A 1 89 ? -7.355 -12.471 4.409 1.00 95.19 89 ASP A O 1
ATOM 642 N N . VAL A 1 90 ? -6.590 -11.060 2.839 1.00 95.00 90 VAL A N 1
ATOM 643 C CA . VAL A 1 90 ? -7.897 -10.457 2.567 1.00 95.00 90 VAL A CA 1
ATOM 644 C C . VAL A 1 90 ? -8.629 -11.269 1.486 1.00 95.00 90 VAL A C 1
ATOM 646 O O . VAL A 1 90 ? -8.145 -11.354 0.352 1.00 95.00 90 VAL A O 1
ATOM 649 N N . PRO A 1 91 ? -9.813 -11.849 1.775 1.00 93.38 91 PRO A N 1
ATOM 650 C CA . PRO A 1 91 ? -10.572 -12.615 0.788 1.00 93.38 91 PRO A CA 1
ATOM 651 C C . PRO A 1 91 ? -10.900 -11.784 -0.457 1.00 93.38 91 PRO A C 1
ATOM 653 O O . PRO A 1 91 ? -11.387 -10.663 -0.350 1.00 93.38 91 PRO A O 1
ATOM 656 N N . GLY A 1 92 ? -10.635 -12.330 -1.646 1.00 93.00 92 GLY A N 1
ATOM 657 C CA . GLY A 1 92 ? -10.865 -11.642 -2.924 1.00 93.00 92 GLY A CA 1
ATOM 658 C C . GLY A 1 92 ? -9.754 -10.676 -3.358 1.00 93.00 92 GLY A C 1
ATOM 659 O O . GLY A 1 92 ? -9.787 -10.200 -4.491 1.00 93.00 92 GLY A O 1
ATOM 660 N N . TYR A 1 93 ? -8.742 -10.437 -2.516 1.00 93.88 93 TYR A N 1
ATOM 661 C CA . TYR A 1 93 ? -7.630 -9.526 -2.799 1.00 93.88 93 TYR A CA 1
ATOM 662 C C . TYR A 1 93 ? -6.284 -10.244 -2.602 1.00 93.88 93 TYR A C 1
ATOM 664 O O . TYR A 1 93 ? -5.662 -10.131 -1.545 1.00 93.88 93 TYR A O 1
ATOM 672 N N . PRO A 1 94 ? -5.808 -11.009 -3.604 1.00 91.81 94 PRO A N 1
ATOM 673 C CA . PRO A 1 94 ? -4.594 -11.806 -3.464 1.00 91.81 94 PRO A CA 1
ATOM 674 C C . PRO A 1 94 ? -3.373 -10.929 -3.174 1.00 91.81 94 PRO A C 1
ATOM 676 O O . PRO A 1 94 ? -3.136 -9.921 -3.840 1.00 91.81 94 PRO A O 1
ATOM 679 N N . GLY A 1 95 ? -2.589 -11.335 -2.175 1.00 91.75 95 GLY A N 1
ATOM 680 C CA . GLY A 1 95 ? -1.378 -10.633 -1.753 1.00 91.75 95 GLY A CA 1
ATOM 681 C C . GLY A 1 95 ? -1.615 -9.410 -0.861 1.00 91.75 95 GLY A C 1
ATOM 682 O O . GLY A 1 95 ? -0.643 -8.819 -0.395 1.00 91.75 95 GLY A O 1
ATOM 683 N N . PHE A 1 96 ? -2.872 -9.044 -0.588 1.00 95.69 96 PHE A N 1
ATOM 684 C CA . PHE A 1 96 ? -3.198 -8.080 0.458 1.00 95.69 96 PHE A CA 1
ATOM 685 C C . PHE A 1 96 ? -3.346 -8.794 1.793 1.00 95.69 96 PHE A C 1
ATOM 687 O O . PHE A 1 96 ? -4.047 -9.802 1.899 1.00 95.69 96 PHE A O 1
ATOM 694 N N . LYS A 1 97 ? -2.730 -8.220 2.821 1.00 95.75 97 LYS A N 1
ATOM 695 C CA . LYS A 1 97 ? -2.836 -8.691 4.199 1.00 95.75 97 LYS A CA 1
ATOM 696 C C . LYS A 1 97 ? -3.380 -7.595 5.089 1.00 95.75 97 LYS A C 1
ATOM 698 O O . LYS A 1 97 ? -3.114 -6.419 4.850 1.00 95.75 97 LYS A O 1
ATOM 703 N N . ARG A 1 98 ? -4.139 -7.969 6.112 1.00 96.69 98 ARG A N 1
ATOM 704 C CA . ARG A 1 98 ? -4.753 -7.036 7.056 1.00 96.69 98 ARG A CA 1
ATOM 705 C C . ARG A 1 98 ? -4.598 -7.530 8.483 1.00 96.69 98 ARG A C 1
ATOM 707 O O . ARG A 1 98 ? -4.808 -8.709 8.737 1.00 96.69 98 ARG A O 1
ATOM 714 N N . SER A 1 99 ? -4.318 -6.617 9.404 1.00 96.56 99 SER A N 1
ATOM 715 C CA . SER A 1 99 ? -4.365 -6.854 10.848 1.00 96.56 99 SER A CA 1
ATOM 716 C C . SER A 1 99 ? -5.168 -5.759 11.547 1.00 96.56 99 SER A C 1
ATOM 718 O O . SER A 1 99 ? -5.257 -4.626 11.060 1.00 96.56 99 SER A O 1
ATOM 720 N N . VAL A 1 100 ? -5.728 -6.085 12.709 1.00 97.19 100 VAL A N 1
ATOM 721 C CA . VAL A 1 100 ? -6.410 -5.126 13.583 1.00 97.19 100 VAL A CA 1
ATOM 722 C C . VAL A 1 100 ? -5.772 -5.195 14.960 1.00 97.19 100 VAL A C 1
ATOM 724 O O . VAL A 1 100 ? -5.746 -6.251 15.582 1.00 97.19 100 VAL A O 1
ATOM 727 N N . THR A 1 101 ? -5.282 -4.067 15.453 1.00 96.94 101 THR A N 1
ATOM 728 C CA . THR A 1 101 ? -4.750 -3.948 16.811 1.00 96.94 101 THR A CA 1
ATOM 729 C C . THR A 1 101 ? -5.676 -3.061 17.619 1.00 96.94 101 THR A C 1
ATOM 731 O O . THR A 1 101 ? -5.973 -1.940 17.211 1.00 96.94 101 THR A O 1
ATOM 734 N N . VAL A 1 102 ? -6.137 -3.561 18.759 1.00 96.31 102 VAL A N 1
ATOM 735 C CA . VAL A 1 102 ? -7.019 -2.843 19.676 1.00 96.31 102 VAL A CA 1
ATOM 736 C C . VAL A 1 102 ? -6.266 -2.589 20.973 1.00 96.31 102 VAL A C 1
ATOM 738 O O . VAL A 1 102 ? -5.782 -3.524 21.608 1.00 96.31 102 VAL A O 1
ATOM 741 N N . GLU A 1 103 ? -6.185 -1.324 21.364 1.00 96.31 103 GLU A N 1
ATOM 742 C CA . GLU A 1 103 ? -5.565 -0.866 22.604 1.00 96.31 103 GLU A CA 1
ATOM 743 C C . GLU A 1 103 ? -6.627 -0.181 23.468 1.00 96.31 103 GLU A C 1
ATOM 745 O O . GLU A 1 103 ? -7.344 0.705 23.000 1.00 96.31 103 GLU A O 1
ATOM 750 N N . GLN A 1 104 ? -6.753 -0.585 24.732 1.00 93.75 104 GLN A N 1
ATOM 751 C CA . GLN A 1 104 ? -7.638 0.093 25.678 1.00 93.75 104 GLN A CA 1
ATOM 752 C C . GLN A 1 104 ? -6.957 1.383 26.153 1.00 93.75 104 GLN A C 1
ATOM 754 O O . GLN A 1 104 ? -5.876 1.322 26.735 1.00 93.75 104 GLN A O 1
ATOM 759 N N . VAL A 1 105 ? -7.574 2.539 25.898 1.00 94.25 105 VAL A N 1
ATOM 760 C CA . VAL A 1 105 ? -7.034 3.851 26.295 1.00 94.25 105 VAL A CA 1
ATOM 761 C C . VAL A 1 105 ? -7.517 4.229 27.696 1.00 94.25 105 VAL A C 1
ATOM 763 O O . VAL A 1 105 ? -6.727 4.671 28.525 1.00 94.25 105 VAL A O 1
ATOM 766 N N . ASP A 1 106 ? -8.801 4.012 27.977 1.00 92.56 106 ASP A N 1
ATOM 767 C CA . ASP A 1 106 ? -9.427 4.230 29.286 1.00 92.56 106 ASP A CA 1
ATOM 768 C C . ASP A 1 106 ? -10.583 3.231 29.499 1.00 92.56 106 ASP A C 1
ATOM 770 O O . ASP A 1 106 ? -10.741 2.312 28.705 1.00 92.56 106 ASP A O 1
ATOM 774 N N . ALA A 1 107 ? -11.393 3.358 30.556 1.00 89.94 107 ALA A N 1
ATOM 775 C CA . ALA A 1 107 ? -12.477 2.408 30.852 1.00 89.94 107 ALA A CA 1
ATOM 776 C C . ALA A 1 107 ? -13.558 2.303 29.754 1.00 89.94 107 ALA A C 1
ATOM 778 O O . ALA A 1 107 ? -14.196 1.261 29.626 1.00 89.94 107 ALA A O 1
ATOM 779 N N . TYR A 1 108 ? -13.736 3.350 28.949 1.00 92.44 108 TYR A N 1
ATOM 780 C CA . TYR A 1 108 ? -14.789 3.462 27.942 1.00 92.44 108 TYR A CA 1
ATOM 781 C C . TYR A 1 108 ? -14.250 3.732 26.537 1.00 92.44 108 TYR A C 1
ATOM 783 O O . TYR A 1 108 ? -15.036 3.737 25.601 1.00 92.44 108 TYR A O 1
ATOM 791 N N . THR A 1 109 ? -12.942 3.907 26.355 1.00 94.06 109 THR A N 1
ATOM 792 C CA . THR A 1 109 ? -12.327 4.234 25.065 1.00 94.06 109 THR A CA 1
ATOM 793 C C . THR A 1 109 ? -11.329 3.165 24.636 1.00 94.06 109 THR A C 1
ATOM 795 O O . THR A 1 109 ? -10.380 2.833 25.352 1.00 94.06 109 THR A O 1
ATOM 798 N N . LYS A 1 110 ? -11.506 2.666 23.411 1.00 95.19 110 LYS A N 1
ATOM 799 C CA . LYS A 1 110 ? -10.563 1.792 22.705 1.00 95.19 110 LYS A CA 1
ATOM 800 C C . LYS A 1 110 ? -9.986 2.527 21.501 1.00 95.19 110 LYS A C 1
ATOM 802 O O . LYS A 1 110 ? -10.730 3.102 20.711 1.00 95.19 110 LYS A O 1
ATOM 807 N N . ARG A 1 111 ? -8.673 2.447 21.312 1.00 96.12 111 ARG A N 1
ATOM 808 C CA . ARG A 1 111 ? -7.992 2.834 20.076 1.00 96.12 111 ARG A CA 1
ATOM 809 C C . ARG A 1 111 ? -7.855 1.612 19.186 1.00 96.12 111 ARG A C 1
ATOM 811 O O . ARG A 1 111 ? -7.260 0.610 19.571 1.00 96.12 111 ARG A O 1
ATOM 818 N N . VAL A 1 112 ? -8.401 1.702 17.985 1.00 96.19 112 VAL A N 1
ATOM 819 C CA . VAL A 1 112 ? -8.384 0.633 16.994 1.00 96.19 112 VAL A CA 1
ATOM 820 C C . VAL A 1 112 ? -7.493 1.058 15.837 1.00 96.19 112 VAL A C 1
ATOM 822 O O . VAL A 1 112 ? -7.721 2.079 15.191 1.00 96.19 112 VAL A O 1
ATOM 825 N N . THR A 1 113 ? -6.475 0.250 15.570 1.00 96.94 113 THR A N 1
ATOM 826 C CA . THR A 1 113 ? -5.527 0.431 14.474 1.00 96.94 113 THR A CA 1
ATOM 827 C C . THR A 1 113 ? -5.737 -0.670 13.448 1.00 96.94 113 THR A C 1
ATOM 829 O O . THR A 1 113 ? -5.450 -1.836 13.706 1.00 96.94 113 THR A O 1
ATOM 832 N N . VAL A 1 114 ? -6.215 -0.305 12.264 1.00 96.81 114 VAL A N 1
ATOM 833 C CA . VAL A 1 114 ? -6.331 -1.203 11.116 1.00 96.81 114 VAL A CA 1
ATOM 834 C C . VAL A 1 114 ? -5.118 -0.992 10.222 1.00 96.81 114 VAL A C 1
ATOM 836 O O . VAL A 1 114 ? -4.877 0.115 9.743 1.00 96.81 114 VAL A O 1
ATOM 839 N N . ARG A 1 115 ? -4.356 -2.058 9.977 1.00 96.94 115 ARG A N 1
ATOM 840 C CA . ARG A 1 115 ? -3.195 -2.047 9.082 1.00 96.94 115 ARG A CA 1
ATOM 841 C C . ARG A 1 115 ? -3.467 -2.941 7.883 1.00 96.94 115 ARG A C 1
ATOM 843 O O . ARG A 1 115 ? -3.880 -4.082 8.061 1.00 96.94 115 ARG A O 1
ATOM 850 N N . VAL A 1 116 ? -3.201 -2.439 6.681 1.00 96.50 116 VAL A N 1
ATOM 851 C CA . VAL A 1 116 ? -3.292 -3.196 5.428 1.00 96.50 116 VAL A CA 1
ATOM 852 C C . VAL A 1 116 ? -1.969 -3.111 4.673 1.00 96.50 116 VAL A C 1
ATOM 854 O O . VAL A 1 116 ? -1.508 -2.027 4.318 1.00 96.50 116 VAL A O 1
ATOM 857 N N . THR A 1 117 ? -1.368 -4.265 4.406 1.00 94.06 117 THR A N 1
ATOM 858 C CA . THR A 1 117 ? -0.144 -4.413 3.615 1.00 94.06 117 THR A CA 1
ATOM 859 C C . THR A 1 117 ? -0.526 -4.832 2.199 1.00 94.06 117 THR A C 1
ATOM 861 O O . THR A 1 117 ? -1.314 -5.760 2.017 1.00 94.06 117 THR A O 1
ATOM 864 N N . CYS A 1 118 ? 0.011 -4.147 1.189 1.00 91.19 118 CYS A N 1
ATOM 865 C CA . CYS A 1 118 ? -0.219 -4.483 -0.216 1.00 91.19 118 CYS A CA 1
ATOM 866 C C . CYS A 1 118 ? 0.935 -5.344 -0.775 1.00 91.19 118 CYS A C 1
ATOM 868 O O . CYS A 1 118 ? 2.030 -5.334 -0.210 1.00 91.19 118 CYS A O 1
ATOM 870 N N . PRO A 1 119 ? 0.724 -6.081 -1.881 1.00 87.38 119 PRO A N 1
ATOM 871 C CA . PRO A 1 119 ? 1.718 -7.023 -2.406 1.00 87.38 119 PRO A CA 1
ATOM 872 C C . PRO A 1 119 ? 2.928 -6.366 -3.083 1.00 87.38 119 PRO A C 1
ATOM 874 O O . PRO A 1 119 ? 3.889 -7.054 -3.430 1.00 87.38 119 PRO A O 1
ATOM 877 N N . ALA A 1 120 ? 2.889 -5.054 -3.323 1.00 83.31 120 ALA A N 1
ATOM 878 C CA . ALA A 1 120 ? 3.958 -4.353 -4.017 1.00 83.31 120 ALA A CA 1
ATOM 879 C C . ALA A 1 120 ? 5.245 -4.319 -3.158 1.00 83.31 120 ALA A C 1
ATOM 881 O O . ALA A 1 120 ? 5.209 -3.864 -2.012 1.00 83.31 120 ALA A O 1
ATOM 882 N N . PRO A 1 121 ? 6.402 -4.759 -3.692 1.00 72.62 121 PRO A N 1
ATOM 883 C CA . PRO A 1 121 ? 7.662 -4.744 -2.955 1.00 72.62 121 PRO A CA 1
ATOM 884 C C . PRO A 1 121 ? 8.025 -3.331 -2.491 1.00 72.62 121 PRO A C 1
ATOM 886 O O . PRO A 1 121 ? 8.072 -2.403 -3.297 1.00 72.62 121 PRO A O 1
ATOM 889 N N . GLY A 1 122 ? 8.295 -3.169 -1.195 1.00 74.56 122 GLY A N 1
ATOM 890 C CA . GLY A 1 122 ? 8.675 -1.880 -0.607 1.00 74.56 122 GLY A CA 1
ATOM 891 C C . GLY A 1 122 ? 7.526 -0.880 -0.440 1.00 74.56 122 GLY A C 1
ATOM 892 O O . GLY A 1 122 ? 7.775 0.257 -0.045 1.00 74.56 122 GLY A O 1
ATOM 893 N N . ALA A 1 123 ? 6.280 -1.271 -0.716 1.00 77.94 123 ALA A N 1
ATOM 894 C CA . ALA A 1 123 ? 5.140 -0.410 -0.453 1.00 77.94 123 ALA A CA 1
ATOM 895 C C . ALA A 1 123 ? 4.866 -0.306 1.052 1.00 77.94 123 ALA A C 1
ATOM 897 O O . ALA A 1 123 ? 4.864 -1.299 1.783 1.00 77.94 123 ALA A O 1
ATOM 898 N N . ALA A 1 124 ? 4.618 0.919 1.513 1.00 83.62 124 ALA A N 1
ATOM 899 C CA . ALA A 1 124 ? 4.256 1.162 2.898 1.00 83.62 124 ALA A CA 1
ATOM 900 C C . ALA A 1 124 ? 2.878 0.556 3.203 1.00 83.62 124 ALA A C 1
ATOM 902 O O . ALA A 1 124 ? 1.933 0.690 2.418 1.00 83.62 124 ALA A O 1
ATOM 903 N N . ALA A 1 125 ? 2.764 -0.084 4.367 1.00 89.31 125 ALA A N 1
ATOM 904 C CA . ALA A 1 125 ? 1.474 -0.517 4.878 1.00 89.31 125 ALA A CA 1
ATOM 905 C C . ALA A 1 125 ? 0.591 0.708 5.151 1.00 89.31 125 ALA A C 1
ATOM 907 O O . ALA A 1 125 ? 1.043 1.695 5.734 1.00 89.31 125 ALA A O 1
ATOM 908 N N . GLN A 1 126 ? -0.669 0.628 4.740 1.00 94.06 126 GLN A N 1
ATOM 909 C CA . GLN A 1 126 ? -1.664 1.653 5.021 1.00 94.06 126 GLN A CA 1
ATOM 910 C C . GLN A 1 126 ? -2.208 1.431 6.426 1.00 94.06 126 GLN A C 1
ATOM 912 O O . GLN A 1 126 ? -2.594 0.315 6.773 1.00 94.06 126 GLN A O 1
ATOM 917 N N . VAL A 1 127 ? -2.211 2.483 7.241 1.00 95.19 127 VAL A N 1
ATOM 918 C CA . VAL A 1 127 ? -2.630 2.415 8.642 1.00 95.19 127 VAL A CA 1
ATOM 919 C C . VAL A 1 127 ? -3.737 3.431 8.868 1.00 95.19 127 VAL A C 1
ATOM 921 O O . VAL A 1 127 ? -3.542 4.623 8.646 1.00 95.19 127 VAL A O 1
ATOM 924 N N . LEU A 1 128 ? -4.892 2.955 9.321 1.00 95.31 128 LEU A N 1
ATOM 925 C CA . LEU A 1 128 ? -5.991 3.790 9.787 1.00 95.31 128 LEU A CA 1
ATOM 926 C C . LEU A 1 128 ? -6.164 3.575 11.280 1.00 95.31 128 LEU A C 1
ATOM 928 O O . LEU A 1 128 ? -6.293 2.443 11.742 1.00 95.31 128 LEU A O 1
ATOM 932 N N . VAL A 1 129 ? -6.169 4.674 12.022 1.00 95.50 129 VAL A N 1
ATOM 933 C CA . VAL A 1 129 ? -6.375 4.676 13.467 1.00 95.50 129 VAL A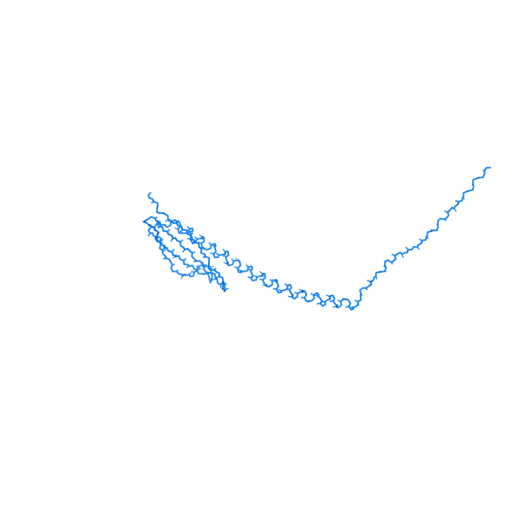 CA 1
ATOM 934 C C . VAL A 1 129 ? -7.661 5.427 13.747 1.00 95.50 129 VAL A C 1
ATOM 936 O O . VAL A 1 129 ? -7.857 6.527 13.233 1.00 95.50 129 VAL A O 1
ATOM 939 N N . PHE A 1 130 ? -8.530 4.841 14.559 1.00 93.69 130 PHE A N 1
ATOM 940 C CA . PHE A 1 130 ? -9.701 5.524 15.084 1.00 93.69 130 PHE A CA 1
ATOM 941 C C . PHE A 1 130 ? -9.919 5.144 16.543 1.00 93.69 130 PHE A C 1
ATOM 943 O O . PHE A 1 130 ? -9.489 4.085 17.002 1.00 93.69 130 PHE A O 1
ATOM 950 N N . GLU A 1 131 ? -10.580 6.025 17.278 1.00 93.88 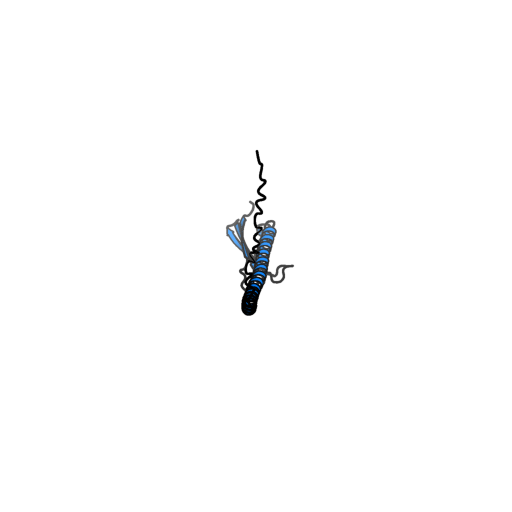131 GLU A N 1
ATOM 951 C CA . GLU A 1 131 ? -10.969 5.777 18.659 1.00 93.88 131 GLU A CA 1
ATOM 952 C C . GLU A 1 131 ? -12.464 5.500 18.712 1.00 93.88 131 GLU A C 1
ATOM 954 O O . GLU A 1 131 ? -13.251 6.065 17.948 1.00 93.88 131 GLU A O 1
ATOM 959 N N . ARG A 1 132 ? -12.848 4.585 19.594 1.00 91.50 132 ARG A N 1
ATOM 960 C CA . ARG A 1 132 ? -14.234 4.237 19.848 1.00 91.50 132 ARG A CA 1
ATOM 961 C C . ARG A 1 132 ? -14.516 4.371 21.328 1.00 91.50 132 ARG A C 1
ATOM 963 O O . ARG A 1 132 ? -13.827 3.745 22.130 1.00 91.50 132 ARG A O 1
ATOM 970 N N . THR A 1 133 ? -15.571 5.105 21.643 1.00 91.25 133 THR A N 1
ATOM 971 C CA . THR A 1 133 ? -16.104 5.226 22.996 1.00 91.25 133 THR A CA 1
ATOM 972 C C . THR A 1 133 ? -17.316 4.306 23.164 1.00 91.25 133 THR A C 1
ATOM 974 O O . THR A 1 133 ? -18.042 4.059 22.200 1.00 91.25 133 THR A O 1
ATOM 977 N N . ALA A 1 134 ? -17.502 3.738 24.352 1.00 88.44 134 ALA A N 1
ATOM 978 C CA . ALA A 1 134 ? -18.696 2.988 24.710 1.00 88.44 134 ALA A CA 1
ATOM 979 C C . ALA A 1 134 ? -19.904 3.934 24.787 1.00 88.44 134 ALA A C 1
ATOM 981 O O . ALA A 1 134 ? -19.803 5.023 25.355 1.00 88.44 134 ALA A O 1
ATOM 982 N N . ASP A 1 135 ? -21.036 3.511 24.228 1.00 79.38 135 ASP A N 1
ATOM 983 C CA . ASP A 1 135 ? -22.303 4.220 24.383 1.00 79.38 135 ASP A CA 1
ATOM 984 C C . ASP A 1 135 ? -22.850 3.897 25.785 1.00 79.38 135 ASP A C 1
ATOM 986 O O . ASP A 1 135 ? -23.127 2.732 26.084 1.00 79.38 135 ASP A O 1
ATOM 990 N N . LEU A 1 136 ? -22.902 4.908 26.660 1.00 65.06 136 LEU A N 1
ATOM 991 C CA . LEU A 1 136 ? -23.411 4.814 28.038 1.00 65.06 136 LEU A CA 1
ATOM 992 C C . LEU A 1 136 ? -24.942 4.874 28.094 1.00 65.06 136 LEU A C 1
ATOM 994 O O . LEU A 1 136 ? -25.528 5.675 27.330 1.00 65.06 136 LEU A O 1
#

Secondary structure (DSSP, 8-state):
----------------------PPPHHHHHHHHHHHHHHHHHHHHHHHHHHHHHHHHHHHHHHHHHHHHHHHHHTTS-GGG---EEEEEPTTSTT-EEEEEEEE-SSSEEEEEEEEE-SSTTPPPEEEEEEEE---

Foldseek 3Di:
DDDDPPPPDDDPDDDPPPPPPPDDDPVNVVVVVVVVVVVVVVVVVVVVVVVVVVVLVVQVVVLVVVLVVVVVVCVVPAPVRDAWADWDDDPPQPQKIKTWHWDDPDPFKIKIKIWIDGNDPPDDIDIDIDMGGHDD

pLDDT: mean 86.9, std 14.51, range [45.12, 98.12]

Sequence (136 aa):
MERKHKKCLLPVSATPTGSAAKGFTLVEAVIIAAVLAVAAVVLGGVMAGAVRGQRAAGDSFRAVCLAQEKVEQLKPVPFDQISSEPEADVPGYPGFKRSVTVEQVDAYTKRVTVRVTCPAPGAAAQVLVFERTADL